Protein AF-A0A7C1IXD2-F1 (afdb_monomer_lite)

Secondary structure (DSSP, 8-state):
--HHHHHHHHHHHHHSSS--------PPPPP------------------PPPP-----PPPPPP-------------------EEEEE---S-HHHHHHHHHHHHHHHHHTT--EEEEEEHHHHHHHHHH-HHHHHHHHH-SSEEEEEE---S--TTTHHHHHHHHHHHHHHHHHHHHT--

Sequence (181 aa):
MKGFLFLFVLLSLALFACVSSAGSGSTPMPAAPTAAETPSVESQPAETAAPQPSETATPPTVPSETAPAIPTAAPVAFSDYAIFSINAQDFSYPEQSAAVLDKIITLHETYNVPVDVYLTDVMARIYAEQFPQLLERLKTSPVVAVTARSRFRNSSSSSARWSRRCAKSMAAHRLRCASAK

pLDDT: mean 71.23, std 17.22, range [43.03, 97.5]

Foldseek 3Di:
DVVVVVVVVVVVVVVVPPPDDDDPDDDDDDDDDDDDDDDDPPDDPPPPPDDDDPPPDDDDDDDDDDDDDDDPDDPPPPPDADEAEAEQDDPPCLPVSLVVVVVVLVVCLVVVHAYEYEDEPVSVVVCVVPPVVSVVCQLPRLRYHYDYDYPDPDDPDDVVVVVVVNVVSRVVSVVVVVVVD

Structure (mmCIF, N/CA/C/O backbone):
data_AF-A0A7C1IXD2-F1
#
_entry.id   AF-A0A7C1IXD2-F1
#
loop_
_atom_site.group_PDB
_atom_site.id
_atom_site.type_symbol
_atom_site.label_atom_id
_atom_site.label_alt_id
_atom_site.label_comp_id
_atom_site.label_asym_id
_atom_site.label_entity_id
_atom_site.label_seq_id
_atom_site.pdbx_PDB_ins_code
_atom_site.Cartn_x
_atom_site.Cartn_y
_atom_site.Cartn_z
_atom_site.occupancy
_atom_site.B_iso_or_equiv
_atom_site.auth_seq_id
_atom_site.auth_comp_id
_atom_site.auth_asym_id
_atom_site.auth_atom_id
_atom_site.pdbx_PDB_model_num
ATOM 1 N N . MET A 1 1 ? -23.500 32.813 -1.122 1.00 54.47 1 MET A N 1
ATOM 2 C CA . MET A 1 1 ? -22.627 31.612 -1.165 1.00 54.47 1 MET A CA 1
ATOM 3 C C . MET A 1 1 ? -22.926 30.644 -2.328 1.00 54.47 1 MET A C 1
ATOM 5 O O . MET A 1 1 ? -22.319 29.589 -2.379 1.00 54.47 1 MET A O 1
ATOM 9 N N . LYS A 1 2 ? -23.789 30.987 -3.306 1.00 51.84 2 LYS A N 1
ATOM 10 C CA . LYS A 1 2 ? -24.116 30.110 -4.456 1.00 51.84 2 LYS A CA 1
ATOM 11 C C . LYS A 1 2 ? -23.174 30.260 -5.668 1.00 51.84 2 LYS A C 1
ATOM 13 O O . LYS A 1 2 ? -23.100 29.358 -6.486 1.00 51.84 2 LYS A O 1
ATOM 18 N N . GLY A 1 3 ? -22.407 31.353 -5.754 1.00 52.50 3 GLY A N 1
ATOM 19 C CA . GLY A 1 3 ? -21.479 31.601 -6.870 1.00 52.50 3 GLY A CA 1
ATOM 20 C C . GLY A 1 3 ? -20.146 30.844 -6.799 1.00 52.50 3 GLY A C 1
ATOM 21 O O . GLY A 1 3 ? -19.50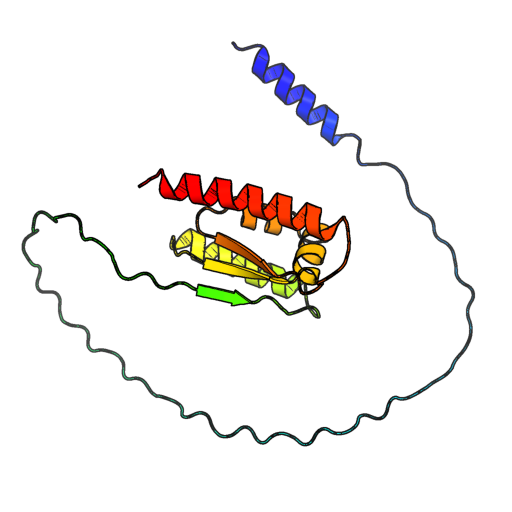4 30.648 -7.822 1.00 52.50 3 GLY A O 1
ATOM 22 N N . PHE A 1 4 ? -19.734 30.375 -5.615 1.00 57.19 4 PHE A N 1
ATOM 23 C CA . PHE A 1 4 ? -18.416 29.749 -5.431 1.00 57.19 4 PHE A CA 1
ATOM 24 C C . PHE A 1 4 ? -18.373 28.284 -5.898 1.00 57.19 4 PHE A C 1
ATOM 26 O O . PHE A 1 4 ? -17.331 27.799 -6.325 1.00 57.19 4 PHE A O 1
ATOM 33 N N . LEU A 1 5 ? -19.520 27.595 -5.880 1.00 63.06 5 LEU A N 1
ATOM 34 C CA . LEU A 1 5 ? -19.625 26.202 -6.320 1.00 63.06 5 LEU A CA 1
ATOM 35 C C . LEU A 1 5 ? -19.555 26.076 -7.854 1.00 63.06 5 LEU A C 1
ATOM 37 O O . LEU A 1 5 ? -19.005 25.111 -8.372 1.00 63.06 5 LEU A O 1
ATOM 41 N N . PHE A 1 6 ? -20.055 27.079 -8.585 1.00 64.31 6 PHE A N 1
ATOM 42 C CA . PHE A 1 6 ? -20.089 27.061 -10.052 1.00 64.31 6 PHE A CA 1
ATOM 43 C C . PHE A 1 6 ? -18.702 27.277 -10.677 1.00 64.31 6 PHE A C 1
ATOM 45 O O . PHE A 1 6 ? -18.373 26.662 -11.689 1.00 64.31 6 PHE A O 1
ATOM 52 N N . LEU A 1 7 ? -17.858 28.096 -10.037 1.00 66.00 7 LEU A N 1
ATOM 53 C CA . LEU A 1 7 ? -16.482 28.327 -10.485 1.00 66.00 7 LEU A CA 1
ATOM 54 C C . LEU A 1 7 ? -15.605 27.077 -10.295 1.00 66.00 7 LEU A C 1
ATOM 56 O O . LEU A 1 7 ? -14.753 26.789 -11.129 1.00 66.00 7 LEU A O 1
ATOM 60 N N . PHE A 1 8 ? -15.841 26.311 -9.224 1.00 61.62 8 PHE A N 1
ATOM 61 C CA . PHE A 1 8 ? -15.068 25.105 -8.923 1.00 61.62 8 PHE A CA 1
ATOM 62 C C . PHE A 1 8 ? -15.376 23.961 -9.903 1.00 61.62 8 PHE A C 1
ATOM 64 O O . PHE A 1 8 ? -14.458 23.294 -10.367 1.00 61.62 8 PHE A O 1
ATOM 71 N N . VAL A 1 9 ? -16.645 23.790 -10.296 1.00 64.56 9 VAL A N 1
ATOM 72 C CA . VAL A 1 9 ? -17.054 22.762 -11.273 1.00 64.56 9 VAL A CA 1
ATOM 73 C C . VAL A 1 9 ? -16.527 23.071 -12.682 1.00 64.56 9 VAL A C 1
ATOM 75 O O . VAL A 1 9 ? -16.055 22.167 -13.371 1.00 64.56 9 VAL A O 1
ATOM 78 N N . LEU A 1 10 ? -16.524 24.343 -13.099 1.00 62.62 10 LEU A N 1
ATOM 79 C CA . LEU A 1 10 ? -15.956 24.746 -14.393 1.00 62.62 10 LEU A CA 1
ATOM 80 C C . LEU A 1 10 ? -14.425 24.611 -14.436 1.00 62.62 10 LEU A C 1
ATOM 82 O O . LEU A 1 10 ? -13.878 24.209 -15.463 1.00 62.62 10 LEU A O 1
ATOM 86 N N . LEU A 1 11 ? -13.733 24.878 -13.322 1.00 59.81 11 LEU A N 1
ATOM 87 C CA . LEU A 1 11 ? -12.280 24.710 -13.235 1.00 59.81 11 LEU A CA 1
ATOM 88 C C . LEU A 1 11 ? -11.867 23.226 -13.274 1.00 59.81 11 LEU A C 1
ATOM 90 O O . LEU A 1 11 ? -10.848 22.888 -13.875 1.00 59.81 11 LEU A O 1
ATOM 94 N N . SER A 1 12 ? -12.673 22.330 -12.693 1.00 57.31 12 SER A N 1
ATOM 95 C CA . SER A 1 12 ? -12.433 20.883 -12.753 1.00 57.31 12 SER A CA 1
ATOM 96 C C . SER A 1 12 ? -12.650 20.296 -14.152 1.00 57.31 12 SER A C 1
ATOM 98 O O . SER A 1 12 ? -11.904 19.401 -14.544 1.00 57.31 12 SER A O 1
ATOM 100 N N . LEU A 1 13 ? -13.607 20.814 -14.935 1.00 54.53 13 LEU A N 1
ATOM 101 C CA . LEU A 1 13 ? -13.825 20.345 -16.311 1.00 54.53 13 LEU A CA 1
ATOM 102 C C . LEU A 1 13 ? -12.710 20.789 -17.276 1.00 54.53 13 LEU A C 1
ATOM 104 O O . LEU A 1 13 ? -12.348 20.038 -18.178 1.00 54.53 13 LEU A O 1
ATOM 108 N N . ALA A 1 14 ? -12.124 21.975 -17.074 1.00 52.94 14 ALA A N 1
ATOM 109 C CA . ALA A 1 14 ? -11.052 22.489 -17.934 1.00 52.94 14 ALA A CA 1
ATOM 110 C C . ALA A 1 14 ? -9.717 21.734 -17.770 1.00 52.94 14 ALA A C 1
ATOM 112 O O . ALA A 1 14 ? -8.926 21.662 -18.708 1.00 52.94 14 ALA A O 1
ATOM 113 N N . LEU A 1 15 ? -9.473 21.123 -16.605 1.00 54.38 15 LEU A N 1
ATOM 114 C CA . LEU A 1 15 ? -8.265 20.331 -16.346 1.00 54.38 15 LEU A CA 1
ATOM 115 C C . LEU A 1 15 ? -8.315 18.918 -16.950 1.00 54.38 15 LEU A C 1
ATOM 117 O O . LEU A 1 15 ? -7.265 18.304 -17.126 1.00 54.38 15 LEU A O 1
ATOM 121 N N . PHE A 1 16 ? -9.497 18.417 -17.322 1.00 47.06 16 PHE A N 1
ATOM 122 C CA . PHE A 1 16 ? -9.647 17.074 -17.895 1.00 47.06 16 PHE A CA 1
ATOM 123 C C . PHE A 1 16 ? -9.481 17.029 -19.426 1.00 47.06 16 PHE A C 1
ATOM 125 O O . PHE A 1 16 ? -9.334 15.954 -19.998 1.00 47.06 16 PHE A O 1
ATOM 132 N N . ALA A 1 17 ? -9.453 18.183 -20.104 1.00 48.56 17 ALA A N 1
ATOM 133 C CA . ALA A 1 17 ? -9.438 18.255 -21.569 1.00 48.56 17 ALA A CA 1
ATOM 134 C C . ALA A 1 17 ? -8.034 18.319 -22.215 1.00 48.56 17 ALA A C 1
ATOM 136 O O . ALA A 1 17 ? -7.937 18.286 -23.438 1.00 48.56 17 ALA A O 1
ATOM 137 N N . CYS A 1 18 ? -6.941 18.384 -21.441 1.00 44.66 18 CYS A N 1
ATOM 138 C CA . CYS A 1 18 ? -5.585 18.561 -21.996 1.00 44.66 18 CYS A CA 1
ATOM 139 C C . CYS A 1 18 ? -4.701 17.301 -22.036 1.00 44.66 18 CYS A C 1
ATOM 141 O O . CYS A 1 18 ? -3.547 17.404 -22.446 1.00 44.66 18 CYS A O 1
ATOM 143 N N . VAL A 1 19 ? -5.195 16.107 -21.678 1.00 51.28 19 VAL A N 1
ATOM 144 C CA . VAL A 1 19 ? -4.400 14.860 -21.767 1.00 51.28 19 VAL A CA 1
ATOM 145 C C . VAL A 1 19 ? -4.793 14.011 -22.983 1.00 51.28 19 VAL A C 1
ATOM 147 O O . VAL A 1 19 ? -5.114 12.832 -22.920 1.00 51.28 19 VAL A O 1
ATOM 150 N N . SER A 1 20 ? -4.802 14.639 -24.153 1.00 55.34 20 SER A N 1
ATOM 151 C CA . SER A 1 20 ? -4.883 13.933 -25.433 1.00 55.34 20 SER A CA 1
ATOM 152 C C . SER A 1 20 ? -4.058 14.690 -26.457 1.00 55.34 20 SER A C 1
ATOM 154 O O . SER A 1 20 ? -4.573 15.521 -27.195 1.00 55.34 20 SER A O 1
ATOM 156 N N . SER A 1 21 ? -2.751 14.433 -26.479 1.00 48.38 21 SER A N 1
ATOM 157 C CA . SER A 1 21 ? -1.931 14.799 -27.629 1.00 48.38 21 SER A CA 1
ATOM 158 C C . SER A 1 21 ? -0.675 13.936 -27.734 1.00 48.38 21 SER A C 1
ATOM 160 O O . SER A 1 21 ? 0.202 13.984 -26.879 1.00 48.38 21 SER A O 1
ATOM 162 N N . ALA A 1 22 ? -0.652 13.185 -28.837 1.00 47.16 22 ALA A N 1
ATOM 163 C CA . ALA A 1 22 ? 0.487 12.864 -29.692 1.00 47.16 22 ALA A CA 1
ATOM 164 C C . ALA A 1 22 ? 1.660 12.035 -29.135 1.00 47.16 22 ALA A C 1
ATOM 166 O O . ALA A 1 22 ? 2.460 12.482 -28.320 1.00 47.16 22 ALA A O 1
ATOM 167 N N . GLY A 1 23 ? 1.845 10.857 -29.740 1.00 43.03 23 GLY A N 1
ATOM 168 C CA . GLY A 1 23 ? 3.089 10.101 -29.631 1.00 43.03 23 GLY A CA 1
ATOM 169 C C . GLY A 1 23 ? 3.126 8.770 -30.379 1.00 43.03 23 GLY A C 1
ATOM 170 O O . GLY A 1 23 ? 3.686 7.817 -29.857 1.00 43.03 23 GLY A O 1
ATOM 171 N N . SER A 1 24 ? 2.533 8.673 -31.577 1.00 51.84 24 SER A N 1
ATOM 172 C CA . SER A 1 24 ? 2.876 7.592 -32.515 1.00 51.84 24 SER A CA 1
ATOM 173 C C . SER A 1 24 ? 4.276 7.850 -33.066 1.00 51.84 24 SER A C 1
ATOM 175 O O . SER A 1 24 ? 4.482 8.800 -33.815 1.00 51.84 24 SER A O 1
ATOM 177 N N . GLY A 1 25 ? 5.230 7.009 -32.679 1.00 51.38 25 GLY A N 1
ATOM 178 C CA . GLY A 1 25 ? 6.586 6.977 -33.213 1.00 51.38 25 GLY A CA 1
ATOM 179 C C . GLY A 1 25 ? 6.999 5.530 -33.435 1.00 51.38 25 GLY A C 1
ATOM 180 O O . GLY A 1 25 ? 7.641 4.924 -32.586 1.00 51.38 25 GLY A O 1
ATOM 181 N N . SER A 1 26 ? 6.572 4.962 -34.559 1.00 50.28 26 SER A N 1
ATOM 182 C CA . SER A 1 26 ? 6.994 3.654 -35.049 1.00 50.28 26 SER A CA 1
ATOM 183 C C . SER A 1 26 ? 8.381 3.761 -35.685 1.00 50.28 26 SER A C 1
ATOM 185 O O . SER A 1 26 ? 8.510 4.227 -36.817 1.00 50.28 26 SER A O 1
ATOM 187 N N . THR A 1 27 ? 9.412 3.309 -34.980 1.00 65.25 27 THR A N 1
ATOM 188 C CA . THR A 1 27 ? 10.719 3.001 -35.573 1.00 65.25 27 THR A CA 1
ATOM 189 C C . THR A 1 27 ? 10.784 1.504 -35.893 1.00 65.25 27 THR A C 1
ATOM 191 O O . THR A 1 27 ? 10.673 0.691 -34.974 1.00 65.25 27 THR A O 1
ATOM 194 N N . PRO A 1 28 ? 10.976 1.097 -37.162 1.00 66.88 28 PRO A N 1
ATOM 195 C CA . PRO A 1 28 ? 11.318 -0.281 -37.487 1.00 66.88 28 PRO A CA 1
ATOM 196 C C . PRO A 1 28 ? 12.797 -0.525 -37.157 1.00 66.88 28 PRO A C 1
ATOM 198 O O . PRO A 1 28 ? 13.673 0.167 -37.677 1.00 66.88 28 PRO A O 1
ATOM 201 N N . MET A 1 29 ? 13.090 -1.502 -36.294 1.00 73.38 29 MET A N 1
ATOM 202 C CA . MET A 1 29 ? 14.457 -2.013 -36.156 1.00 73.38 29 MET A CA 1
ATOM 203 C C . MET A 1 29 ? 14.756 -3.046 -37.253 1.00 73.38 29 MET A C 1
ATOM 205 O O . MET A 1 29 ? 13.882 -3.852 -37.585 1.00 73.38 29 MET A O 1
ATOM 209 N N . PRO A 1 30 ? 15.980 -3.043 -37.809 1.00 68.44 30 PRO A N 1
ATOM 210 C CA . PRO A 1 30 ? 16.430 -4.061 -38.744 1.00 68.44 30 PRO A CA 1
ATOM 211 C C . PRO A 1 30 ? 16.653 -5.407 -38.045 1.00 68.44 30 PRO A C 1
ATOM 213 O O . PRO A 1 30 ? 17.049 -5.486 -36.884 1.00 68.44 30 PRO A O 1
ATOM 216 N N . ALA A 1 31 ? 16.389 -6.460 -38.810 1.00 58.16 31 ALA A N 1
ATOM 217 C CA . ALA A 1 31 ? 16.576 -7.852 -38.449 1.00 58.16 31 ALA A CA 1
ATOM 218 C C . ALA A 1 31 ? 18.056 -8.277 -38.386 1.00 58.16 31 ALA A C 1
ATOM 220 O O . ALA A 1 31 ? 18.901 -7.702 -39.074 1.00 58.16 31 ALA A O 1
ATOM 221 N N . ALA A 1 32 ? 18.251 -9.405 -37.684 1.00 57.59 32 ALA A N 1
ATOM 222 C CA . ALA A 1 32 ? 19.335 -10.401 -37.762 1.00 57.59 32 ALA A CA 1
ATOM 223 C C . ALA A 1 32 ? 20.448 -10.322 -36.691 1.00 57.59 32 ALA A C 1
ATOM 225 O O . ALA A 1 32 ? 20.781 -9.232 -36.234 1.00 57.59 32 ALA A O 1
ATOM 226 N N . PRO A 1 33 ? 21.143 -11.442 -36.384 1.00 58.44 33 PRO A N 1
ATOM 227 C CA . PRO A 1 33 ? 20.719 -12.848 -36.377 1.00 58.44 33 PRO A CA 1
ATOM 228 C C . PRO A 1 33 ? 21.028 -13.575 -35.045 1.00 58.44 33 PRO A C 1
ATOM 230 O O . PRO A 1 33 ? 21.848 -13.150 -34.241 1.00 58.44 33 PRO A O 1
ATOM 233 N N . THR A 1 34 ? 20.362 -14.717 -34.871 1.00 56.19 34 THR A N 1
ATOM 234 C CA . THR A 1 34 ? 20.836 -15.975 -34.270 1.00 56.19 34 THR A CA 1
ATOM 235 C C . THR A 1 34 ? 22.125 -15.955 -33.433 1.00 56.19 34 THR A C 1
ATOM 237 O O . THR A 1 34 ? 23.224 -15.941 -33.978 1.00 56.19 34 THR A O 1
ATOM 240 N N . ALA A 1 35 ? 21.974 -16.199 -32.132 1.00 53.41 35 ALA A N 1
ATOM 241 C CA . ALA A 1 35 ? 22.847 -17.102 -31.386 1.00 53.41 35 ALA A CA 1
ATOM 242 C C . ALA A 1 35 ? 21.993 -17.818 -30.335 1.00 53.41 35 ALA A C 1
ATOM 244 O O . ALA A 1 35 ? 21.493 -17.213 -29.389 1.00 53.41 35 ALA A O 1
ATOM 245 N N . ALA A 1 36 ? 21.758 -19.104 -30.575 1.00 57.88 36 ALA A N 1
ATOM 246 C CA . ALA A 1 36 ? 21.208 -20.013 -29.594 1.00 57.88 36 ALA A CA 1
ATOM 247 C C . ALA A 1 36 ? 22.293 -20.280 -28.546 1.00 57.88 36 ALA A C 1
ATOM 249 O O . ALA A 1 36 ? 23.269 -20.964 -28.838 1.00 57.88 36 ALA A O 1
ATOM 250 N N . GLU A 1 37 ? 22.114 -19.761 -27.338 1.00 52.03 37 GLU A N 1
ATOM 251 C CA . GLU A 1 37 ? 22.753 -20.320 -26.154 1.00 52.03 37 GLU A CA 1
ATOM 252 C C . GLU A 1 37 ? 21.647 -20.835 -25.247 1.00 52.03 37 GLU A C 1
ATOM 254 O O . GLU A 1 37 ? 20.889 -20.084 -24.641 1.00 52.03 37 GLU A O 1
ATOM 259 N N . THR A 1 38 ? 21.522 -22.156 -25.242 1.00 57.41 38 THR A N 1
ATOM 260 C CA . THR A 1 38 ? 20.771 -22.943 -24.275 1.00 57.41 38 THR A CA 1
ATOM 261 C C . THR A 1 38 ? 21.475 -22.822 -22.920 1.00 57.41 38 THR A C 1
ATOM 263 O O . THR A 1 38 ? 22.560 -23.388 -22.781 1.00 57.41 38 THR A O 1
ATOM 266 N N . PRO A 1 39 ? 20.920 -22.152 -21.894 1.00 62.12 39 PRO A N 1
ATOM 267 C CA . PRO A 1 39 ? 21.377 -22.404 -20.541 1.00 62.12 39 PRO A CA 1
ATOM 268 C C . PRO A 1 39 ? 20.842 -23.772 -20.115 1.00 62.12 39 PRO A C 1
ATOM 270 O O . PRO A 1 39 ? 19.633 -24.002 -20.049 1.00 62.12 39 PRO A O 1
ATOM 273 N N . SER A 1 40 ? 21.776 -24.691 -19.872 1.00 61.62 40 SER A N 1
ATOM 274 C CA . SER A 1 40 ? 21.547 -25.959 -19.193 1.00 61.62 40 SER A CA 1
ATOM 275 C C . SER A 1 40 ? 20.639 -25.764 -17.983 1.00 61.62 40 SER A C 1
ATOM 277 O O . SER A 1 40 ? 20.945 -25.002 -17.067 1.00 61.62 40 SER A O 1
ATOM 279 N N . VAL A 1 41 ? 19.524 -26.489 -17.985 1.00 52.97 41 VAL A N 1
ATOM 280 C CA . VAL A 1 41 ? 18.706 -26.729 -16.802 1.00 52.97 41 VAL A CA 1
ATOM 281 C C . VAL A 1 41 ? 19.544 -27.594 -15.861 1.00 52.97 41 VAL A C 1
ATOM 283 O O . VAL A 1 41 ? 19.563 -28.820 -15.973 1.00 52.97 41 VAL A O 1
ATOM 286 N N . GLU A 1 42 ? 20.289 -26.949 -14.965 1.00 59.75 42 GLU A N 1
ATOM 287 C CA . GLU A 1 42 ? 20.869 -27.603 -13.795 1.00 59.75 42 GLU A CA 1
ATOM 288 C C . GLU A 1 42 ? 19.693 -28.102 -12.949 1.00 59.75 42 GLU A C 1
ATOM 290 O O . GLU A 1 42 ? 18.931 -27.327 -12.364 1.00 59.75 42 GLU A O 1
ATOM 295 N N . SER A 1 43 ? 19.499 -29.417 -12.964 1.00 54.91 43 SER A N 1
ATOM 296 C CA . SER A 1 43 ? 18.489 -30.103 -12.172 1.00 54.91 43 SER A CA 1
ATOM 297 C C . SER A 1 43 ? 18.831 -29.944 -10.695 1.00 54.91 43 SER A C 1
ATOM 299 O O . SER A 1 43 ? 19.681 -30.656 -10.164 1.00 54.91 43 SER A O 1
ATOM 301 N N . GLN A 1 44 ? 18.166 -29.005 -10.024 1.00 60.66 44 GLN A N 1
ATOM 302 C CA . GLN A 1 44 ? 18.130 -28.994 -8.569 1.00 60.66 44 GLN A CA 1
ATOM 303 C C . GLN A 1 44 ? 17.453 -30.290 -8.096 1.00 60.66 44 GLN A C 1
ATOM 305 O O . GLN A 1 44 ? 16.353 -30.604 -8.564 1.00 60.66 44 GLN A O 1
ATOM 310 N N . PRO A 1 45 ? 18.083 -31.066 -7.198 1.00 59.56 45 PRO A N 1
ATOM 311 C CA . PRO A 1 45 ? 17.449 -32.237 -6.624 1.00 59.56 45 PRO A CA 1
ATOM 312 C C . PRO A 1 45 ? 16.187 -31.805 -5.880 1.00 59.56 45 PRO A C 1
ATOM 314 O O . PRO A 1 45 ? 16.209 -30.859 -5.095 1.00 59.56 45 PRO A O 1
ATOM 317 N N . ALA A 1 46 ? 15.094 -32.514 -6.160 1.00 58.88 46 ALA A N 1
ATOM 318 C CA . ALA A 1 46 ? 13.838 -32.408 -5.444 1.00 58.88 46 ALA A CA 1
ATOM 319 C C . ALA A 1 46 ? 14.107 -32.547 -3.941 1.00 58.88 46 ALA A C 1
ATOM 321 O O . ALA A 1 46 ? 14.375 -33.643 -3.441 1.00 58.88 46 ALA A O 1
ATOM 322 N N . GLU A 1 47 ? 14.061 -31.425 -3.227 1.00 57.28 47 GLU A N 1
ATOM 323 C CA . GLU A 1 47 ? 14.034 -31.443 -1.778 1.00 57.28 47 GLU A CA 1
ATOM 324 C C . GLU A 1 47 ? 12.731 -32.133 -1.386 1.00 57.28 47 GLU A C 1
ATOM 326 O O . GLU A 1 47 ? 11.623 -31.661 -1.648 1.00 57.28 47 GLU A O 1
ATOM 331 N N . THR A 1 48 ? 12.901 -33.343 -0.865 1.00 57.06 48 THR A N 1
ATOM 332 C CA . THR A 1 48 ? 11.842 -34.193 -0.349 1.00 57.06 48 THR A CA 1
ATOM 333 C C . THR A 1 48 ? 11.098 -33.398 0.712 1.00 57.06 48 THR A C 1
ATOM 335 O O . THR A 1 48 ? 11.598 -33.205 1.818 1.00 57.06 48 THR A O 1
ATOM 338 N N . ALA A 1 49 ? 9.909 -32.915 0.354 1.00 54.97 49 ALA A N 1
ATOM 339 C CA . ALA A 1 49 ? 8.964 -32.351 1.295 1.00 54.97 49 ALA A CA 1
ATOM 340 C C . ALA A 1 49 ? 8.692 -33.404 2.375 1.00 54.97 49 ALA A C 1
ATOM 342 O O . ALA A 1 49 ? 8.065 -34.435 2.122 1.00 54.97 49 ALA A O 1
ATOM 343 N N . ALA A 1 50 ? 9.208 -33.162 3.578 1.00 66.12 50 ALA A N 1
ATOM 344 C CA . ALA A 1 50 ? 8.801 -33.906 4.752 1.00 66.12 50 ALA A CA 1
ATOM 345 C C . ALA A 1 50 ? 7.281 -33.719 4.947 1.00 66.12 50 ALA A C 1
ATOM 347 O O . ALA A 1 50 ? 6.777 -32.607 4.761 1.00 66.12 50 ALA A O 1
ATOM 348 N N . PRO A 1 51 ? 6.533 -34.777 5.300 1.00 60.50 51 PRO A N 1
ATOM 349 C CA . PRO A 1 51 ? 5.094 -34.684 5.502 1.00 60.50 51 PRO A CA 1
ATOM 350 C C . PRO A 1 51 ? 4.785 -33.707 6.643 1.00 60.50 51 PRO A C 1
ATOM 352 O O . PRO A 1 51 ? 5.163 -33.942 7.791 1.00 60.50 51 PRO A O 1
ATOM 355 N N . GLN A 1 52 ? 4.087 -32.610 6.332 1.00 62.28 52 GLN A N 1
ATOM 356 C CA . GLN A 1 52 ? 3.457 -31.788 7.359 1.00 62.28 52 GLN A CA 1
ATOM 357 C C . GLN A 1 52 ? 2.364 -32.623 8.048 1.00 62.28 52 GLN A C 1
ATOM 359 O O . GLN A 1 52 ? 1.528 -33.213 7.355 1.00 62.28 52 GLN A O 1
ATOM 364 N N . PRO A 1 53 ? 2.338 -32.695 9.390 1.00 64.88 53 PRO A N 1
ATOM 365 C CA . PRO A 1 53 ? 1.250 -33.344 10.103 1.00 64.88 53 PRO A CA 1
ATOM 366 C C . PRO A 1 53 ? -0.059 -32.603 9.811 1.00 64.88 53 PRO A C 1
ATOM 368 O O . PRO A 1 53 ? -0.196 -31.409 10.069 1.00 64.88 53 PRO A O 1
ATOM 371 N N . SER A 1 54 ? -1.023 -33.330 9.247 1.00 54.66 54 SER A N 1
ATOM 372 C CA . SER A 1 54 ? -2.414 -32.896 9.162 1.00 54.66 54 SER A CA 1
ATOM 373 C C . SER A 1 54 ? -3.005 -32.888 10.568 1.00 54.66 54 SER A C 1
ATOM 375 O O . SER A 1 54 ? -3.428 -33.926 11.076 1.00 54.66 54 SER A O 1
ATOM 377 N N . GLU A 1 55 ? -3.037 -31.725 11.214 1.00 57.41 55 GLU A N 1
ATOM 378 C CA . GLU A 1 55 ? -3.859 -31.543 12.405 1.00 57.41 55 GLU A CA 1
ATOM 379 C C . GLU A 1 55 ? -5.331 -31.494 11.984 1.00 57.41 55 GLU A C 1
ATOM 381 O O . GLU A 1 55 ? -5.865 -30.487 11.523 1.00 57.41 55 GLU A O 1
ATOM 386 N N . THR A 1 56 ? -5.987 -32.643 12.129 1.00 62.59 56 THR A N 1
ATOM 387 C CA . THR A 1 56 ? -7.443 -32.746 12.204 1.00 62.59 56 THR A CA 1
ATOM 388 C C . THR A 1 56 ? -7.872 -32.114 13.526 1.00 62.59 56 THR A C 1
ATOM 390 O O . THR A 1 56 ? -7.836 -32.766 14.567 1.00 62.59 56 THR A O 1
ATOM 393 N N . ALA A 1 57 ? -8.238 -30.833 13.500 1.00 57.47 57 ALA A N 1
ATOM 394 C CA . ALA A 1 57 ? -8.867 -30.176 14.637 1.00 57.47 57 ALA A CA 1
ATOM 395 C C . ALA A 1 57 ? -10.390 -30.374 14.574 1.00 57.47 57 ALA A C 1
ATOM 397 O O . ALA A 1 57 ? -11.075 -29.944 13.647 1.00 57.47 57 ALA A O 1
ATOM 398 N N . THR A 1 58 ? -10.877 -31.081 15.584 1.00 62.22 58 THR A N 1
ATOM 399 C CA . THR A 1 58 ? -12.260 -31.387 15.957 1.00 62.22 58 THR A CA 1
ATOM 400 C C . THR A 1 58 ? -13.197 -30.168 15.872 1.00 62.22 58 THR A C 1
ATOM 402 O O . THR A 1 58 ? -12.804 -29.082 16.302 1.00 62.22 58 THR A O 1
ATOM 405 N N . PRO A 1 59 ? -14.454 -30.311 15.402 1.00 69.31 59 PRO A N 1
ATOM 406 C CA . PRO A 1 59 ? -15.442 -29.240 15.517 1.00 69.31 59 PRO A CA 1
ATOM 407 C C . PRO A 1 59 ? -15.751 -28.961 17.001 1.00 69.31 59 PRO A C 1
ATOM 409 O O . PRO A 1 59 ? -16.002 -29.908 17.752 1.00 69.31 59 PRO A O 1
ATOM 412 N N . PRO A 1 60 ? -15.760 -27.696 17.457 1.00 70.50 60 PRO A N 1
ATOM 413 C CA . PRO A 1 60 ? -16.211 -27.374 18.802 1.00 70.50 60 PRO A CA 1
ATOM 414 C C . PRO A 1 60 ? -17.730 -27.561 18.919 1.00 70.50 60 PRO A C 1
ATOM 416 O O . PRO A 1 60 ? -18.514 -27.055 18.116 1.00 70.50 60 PRO A O 1
ATOM 419 N N . THR A 1 61 ? -18.125 -28.299 19.955 1.00 63.47 61 THR A N 1
ATOM 420 C CA . THR A 1 61 ? -19.487 -28.441 20.474 1.00 63.47 61 THR A CA 1
ATOM 421 C C . THR A 1 61 ? -20.138 -27.074 20.679 1.00 63.47 61 THR A C 1
ATOM 423 O O . THR A 1 61 ? -19.589 -26.231 21.383 1.00 63.47 61 THR A O 1
ATOM 426 N N . VAL A 1 62 ? -21.327 -26.881 20.104 1.00 61.78 62 VAL A N 1
ATOM 427 C CA . VAL A 1 62 ? -22.203 -25.721 20.328 1.00 61.78 62 VAL A CA 1
ATOM 428 C C . VAL A 1 62 ? -22.792 -25.801 21.745 1.00 61.78 62 VAL A C 1
ATOM 430 O O . VAL A 1 62 ? -23.537 -26.745 22.021 1.00 61.78 62 VAL A O 1
ATOM 433 N N . PRO A 1 63 ? -22.520 -24.849 22.657 1.00 65.00 63 PRO A N 1
ATOM 434 C CA . PRO A 1 63 ? -23.282 -24.723 23.891 1.00 65.00 63 PRO A CA 1
ATOM 435 C C . PRO A 1 63 ? -24.633 -24.075 23.581 1.00 65.00 63 PRO A C 1
ATOM 437 O O . PRO A 1 63 ? -24.704 -22.987 23.013 1.00 65.00 63 PRO A O 1
ATOM 440 N N . SER A 1 64 ? -25.699 -24.778 23.957 1.00 60.88 64 SER A N 1
ATOM 441 C CA . SER A 1 64 ? -27.081 -24.329 23.841 1.00 60.88 64 SER A CA 1
ATOM 442 C C . SER A 1 64 ? -27.311 -23.048 24.646 1.00 60.88 64 SER A C 1
ATOM 444 O O . SER A 1 64 ? -27.027 -22.972 25.842 1.00 60.88 64 SER A O 1
ATOM 446 N N . GLU A 1 65 ? -27.862 -22.062 23.953 1.00 62.75 65 GLU A N 1
ATOM 447 C CA . GLU A 1 65 ? -28.253 -20.741 24.423 1.00 62.75 65 GLU A CA 1
ATOM 448 C C . GLU A 1 65 ? -29.289 -20.833 25.556 1.00 62.75 65 GLU A C 1
ATOM 450 O O . GLU A 1 65 ? -30.437 -21.222 25.354 1.00 62.75 65 GLU A O 1
ATOM 455 N N . THR A 1 66 ? -28.873 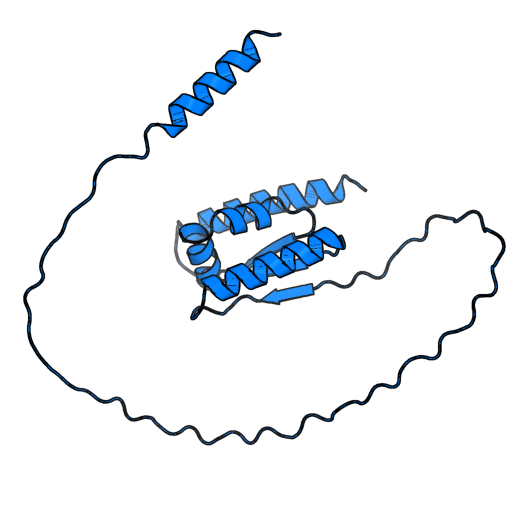-20.480 26.774 1.00 62.62 66 THR A N 1
ATOM 456 C CA . THR A 1 66 ? -29.779 -20.067 27.852 1.00 62.62 66 THR A CA 1
ATOM 457 C C . THR A 1 66 ? -29.712 -18.551 27.909 1.00 62.62 66 THR A C 1
ATOM 459 O O . THR A 1 66 ? -28.670 -18.011 28.269 1.00 62.62 66 THR A O 1
ATOM 462 N N . ALA A 1 67 ? -30.795 -17.876 27.520 1.00 61.94 67 ALA A N 1
ATOM 463 C CA . ALA A 1 67 ? -30.898 -16.420 27.507 1.00 61.94 67 ALA A CA 1
ATOM 464 C C . ALA A 1 67 ? -30.625 -15.827 28.907 1.00 61.94 67 ALA A C 1
ATOM 466 O O . ALA A 1 67 ? -31.435 -16.031 29.818 1.00 61.94 67 ALA A O 1
ATOM 467 N N . PRO A 1 68 ? -29.521 -15.082 29.112 1.00 58.38 68 PRO A N 1
ATOM 468 C CA . PRO A 1 68 ? -29.288 -14.354 30.347 1.00 58.38 68 PRO A CA 1
ATOM 469 C C . PRO A 1 68 ? -29.966 -12.984 30.267 1.00 58.38 68 PRO A C 1
ATOM 471 O O . PRO A 1 68 ? -29.927 -12.303 29.242 1.00 58.38 68 PRO A O 1
ATOM 474 N N . ALA A 1 69 ? -30.576 -12.578 31.378 1.00 59.53 69 ALA A N 1
ATOM 475 C CA . ALA A 1 69 ? -31.105 -11.237 31.586 1.00 59.53 69 ALA A CA 1
ATOM 476 C C . ALA A 1 69 ? -30.071 -10.171 31.189 1.00 59.53 69 ALA A C 1
ATOM 478 O O . ALA A 1 69 ? -28.918 -10.268 31.597 1.00 59.53 69 ALA A O 1
ATOM 479 N N . ILE A 1 70 ? -30.509 -9.172 30.413 1.00 60.19 70 ILE A N 1
ATOM 480 C CA . ILE A 1 70 ? -29.707 -8.060 29.884 1.00 60.19 70 ILE A CA 1
ATOM 481 C C . ILE A 1 70 ? -28.946 -7.391 31.043 1.00 60.19 70 ILE A C 1
ATOM 483 O O . ILE A 1 70 ? -29.558 -6.653 31.819 1.00 60.19 70 ILE A O 1
ATOM 487 N N . PRO A 1 71 ? -27.628 -7.612 31.190 1.00 59.16 71 PRO A N 1
ATOM 488 C CA . PRO A 1 71 ? -26.824 -6.810 32.086 1.00 59.16 71 PRO A CA 1
ATOM 489 C C . PRO A 1 71 ? -26.541 -5.489 31.370 1.00 59.16 71 PRO A C 1
ATOM 491 O O . PRO A 1 71 ? -26.099 -5.477 30.221 1.00 59.16 71 PRO A O 1
ATOM 494 N N . THR A 1 72 ? -26.791 -4.367 32.040 1.00 69.88 72 THR A N 1
ATOM 495 C CA . THR A 1 72 ? -26.315 -3.042 31.628 1.00 69.88 72 THR A CA 1
ATOM 496 C C . THR A 1 72 ? -24.801 -3.117 31.408 1.00 69.88 72 THR A C 1
ATOM 498 O O . THR A 1 72 ? -24.031 -3.161 32.366 1.00 69.88 72 THR A O 1
ATOM 501 N N . ALA A 1 73 ? -24.384 -3.226 30.145 1.00 55.78 73 ALA A N 1
ATOM 502 C CA . ALA A 1 73 ? -23.009 -3.516 29.770 1.00 55.78 73 ALA A CA 1
ATOM 503 C C . ALA A 1 73 ? -22.105 -2.324 30.106 1.00 55.78 73 ALA A C 1
ATOM 505 O O . ALA A 1 73 ? -22.155 -1.277 29.459 1.00 55.78 73 ALA A O 1
ATOM 506 N N . ALA A 1 74 ? -21.265 -2.496 31.126 1.00 66.56 74 ALA A N 1
ATOM 507 C CA . ALA A 1 74 ? -20.074 -1.680 31.298 1.00 66.56 74 ALA A CA 1
ATOM 508 C C . ALA A 1 74 ? -19.210 -1.775 30.020 1.00 66.56 74 ALA A C 1
ATOM 510 O O . ALA A 1 74 ? -19.206 -2.828 29.374 1.00 66.56 74 ALA A O 1
ATOM 511 N N . PRO A 1 75 ? -18.489 -0.709 29.629 1.00 66.50 75 PRO A N 1
ATOM 512 C CA . PRO A 1 75 ? -17.659 -0.722 28.430 1.00 66.50 75 PRO A CA 1
ATOM 513 C C . PRO A 1 75 ? -16.629 -1.853 28.519 1.00 66.50 75 PRO A C 1
ATOM 515 O O . PRO A 1 75 ? -15.718 -1.826 29.346 1.00 66.50 75 PRO A O 1
ATOM 518 N N . VAL A 1 76 ? -16.796 -2.866 27.669 1.00 62.81 76 VAL A N 1
ATOM 519 C CA . VAL A 1 76 ? -15.848 -3.970 27.515 1.00 62.81 76 VAL A CA 1
ATOM 520 C C . VAL A 1 76 ? -14.586 -3.401 26.879 1.00 62.81 76 VAL A C 1
ATOM 522 O O . VAL A 1 76 ? -14.576 -3.008 25.712 1.00 62.81 76 VAL A O 1
ATOM 525 N N . ALA A 1 77 ? -13.519 -3.304 27.668 1.00 62.84 77 ALA A N 1
ATOM 526 C CA . ALA A 1 77 ? -12.202 -2.955 27.167 1.00 62.84 77 ALA A CA 1
ATOM 527 C C . ALA A 1 77 ? -11.653 -4.155 26.383 1.00 62.84 77 ALA A C 1
ATOM 529 O O . ALA A 1 77 ? -11.075 -5.071 26.957 1.00 62.84 77 ALA A O 1
ATOM 530 N N . PHE A 1 78 ? -11.863 -4.169 25.067 1.00 55.66 78 PHE A N 1
ATOM 531 C CA . PHE A 1 78 ? -11.209 -5.129 24.181 1.00 55.66 78 PHE A CA 1
ATOM 532 C C . PHE A 1 78 ? -9.699 -4.834 24.177 1.00 55.66 78 PHE A C 1
ATOM 534 O O . PHE A 1 78 ? -9.258 -3.839 23.590 1.00 55.66 78 PHE A O 1
ATOM 541 N N . SER A 1 79 ? -8.918 -5.650 24.895 1.00 59.62 79 SER A N 1
ATOM 542 C CA . SER A 1 79 ? -7.451 -5.549 24.982 1.00 59.62 79 SER A CA 1
ATOM 543 C C . SER A 1 79 ? -6.710 -6.469 24.013 1.00 59.62 79 SER A C 1
ATOM 545 O O . SER A 1 79 ? -5.513 -6.282 23.805 1.00 59.62 79 SER A O 1
ATOM 547 N N . ASP A 1 80 ? -7.406 -7.427 23.403 1.00 67.25 80 ASP A N 1
ATOM 548 C CA .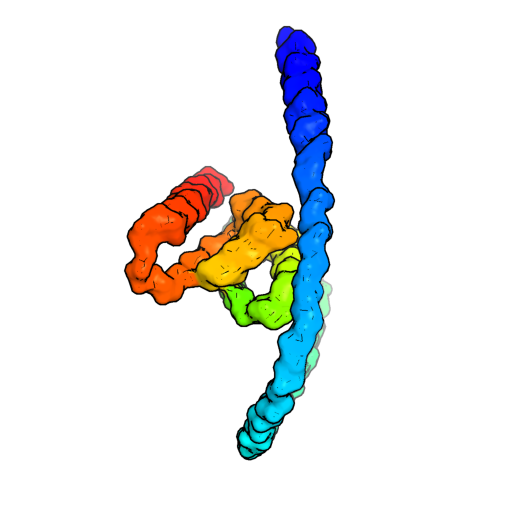 ASP A 1 80 ? -6.781 -8.451 22.572 1.00 67.25 80 ASP A CA 1
ATOM 549 C C . ASP A 1 80 ? -6.867 -8.038 21.102 1.00 67.25 80 ASP A C 1
ATOM 551 O O . ASP A 1 80 ? -7.896 -8.188 20.443 1.00 67.25 80 ASP A O 1
ATOM 555 N N . TYR A 1 81 ? -5.777 -7.467 20.588 1.00 62.56 81 TYR A N 1
ATOM 556 C CA . TYR A 1 81 ? -5.653 -7.101 19.178 1.00 62.56 81 TYR A CA 1
ATOM 557 C C . TYR A 1 81 ? -4.703 -8.070 18.476 1.00 62.56 81 TYR A C 1
ATOM 559 O O . TYR A 1 81 ? -3.554 -8.233 18.884 1.00 62.56 81 TYR A O 1
ATOM 567 N N . ALA A 1 82 ? -5.166 -8.675 17.384 1.00 71.06 82 ALA A N 1
ATOM 568 C CA . ALA A 1 82 ? -4.310 -9.379 16.437 1.00 71.06 82 ALA A CA 1
ATOM 569 C C . ALA A 1 82 ? -3.831 -8.395 15.359 1.00 71.06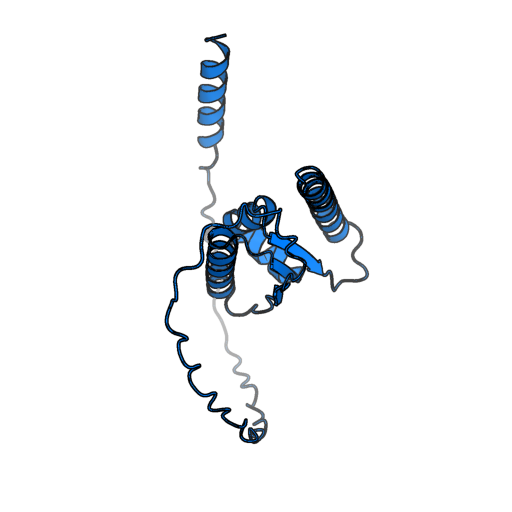 82 ALA A C 1
ATOM 571 O O . ALA A 1 82 ? -4.628 -7.628 14.818 1.00 71.06 82 ALA A O 1
ATOM 572 N N . ILE A 1 83 ? -2.533 -8.410 15.049 1.00 74.75 83 ILE A N 1
ATOM 573 C CA . ILE A 1 83 ? -1.948 -7.600 13.973 1.00 74.75 83 ILE A CA 1
ATOM 574 C C . ILE A 1 83 ? -1.542 -8.537 12.841 1.00 74.75 83 ILE A C 1
ATOM 576 O O . ILE A 1 83 ? -0.711 -9.425 13.028 1.00 74.75 83 ILE A O 1
ATOM 580 N N . PHE A 1 84 ? -2.094 -8.304 11.654 1.00 84.56 84 PHE A N 1
ATOM 581 C CA . PHE A 1 84 ? -1.717 -9.025 10.444 1.00 84.56 84 PHE A CA 1
ATOM 582 C C . PHE A 1 84 ? -0.625 -8.253 9.709 1.00 84.56 84 PHE A C 1
ATOM 584 O O . PHE A 1 84 ? -0.750 -7.050 9.482 1.00 84.56 84 PHE A O 1
ATOM 591 N N . SER A 1 85 ? 0.453 -8.950 9.353 1.00 83.62 85 SER A N 1
ATOM 592 C CA . SER A 1 85 ? 1.579 -8.391 8.604 1.00 83.62 85 SER A CA 1
ATOM 593 C C . SER A 1 85 ? 1.694 -9.093 7.260 1.00 83.62 85 SER A C 1
ATOM 595 O O . SER A 1 85 ? 1.934 -10.298 7.211 1.00 83.62 85 SER A O 1
ATOM 597 N N . ILE A 1 86 ? 1.536 -8.345 6.170 1.00 84.69 86 ILE A N 1
ATOM 598 C CA . ILE A 1 86 ? 1.553 -8.891 4.808 1.00 84.69 86 ILE A CA 1
ATOM 599 C C . ILE A 1 86 ? 2.810 -8.414 4.105 1.00 84.69 86 ILE A C 1
ATOM 601 O O . ILE A 1 86 ? 3.058 -7.216 4.018 1.00 84.69 86 ILE A O 1
ATOM 605 N N . ASN A 1 87 ? 3.595 -9.346 3.577 1.00 82.56 87 ASN A N 1
ATOM 606 C CA . ASN A 1 87 ? 4.805 -9.038 2.828 1.00 82.56 87 ASN A CA 1
ATOM 607 C C . ASN A 1 87 ? 4.579 -9.334 1.343 1.00 82.56 87 ASN A C 1
ATOM 609 O O . ASN A 1 87 ? 4.575 -10.494 0.935 1.00 82.56 87 ASN A O 1
ATOM 613 N N . ALA A 1 88 ? 4.386 -8.289 0.539 1.00 81.25 88 ALA A N 1
ATOM 614 C CA . ALA A 1 88 ? 4.216 -8.434 -0.903 1.00 81.25 88 ALA A CA 1
ATOM 615 C C . ALA A 1 88 ? 5.591 -8.406 -1.594 1.00 81.25 88 ALA A C 1
ATOM 617 O O . ALA A 1 88 ? 6.243 -7.360 -1.669 1.00 81.25 88 ALA A O 1
ATOM 618 N N . GLN A 1 89 ? 6.042 -9.569 -2.077 1.00 84.94 89 GLN A N 1
ATOM 619 C CA . GLN A 1 89 ? 7.326 -9.736 -2.784 1.00 84.94 89 GLN A CA 1
ATOM 620 C C . GLN A 1 89 ? 7.199 -10.469 -4.121 1.00 84.94 89 GLN A C 1
ATOM 622 O O . GLN A 1 89 ? 8.206 -10.898 -4.676 1.00 84.94 89 GLN A O 1
ATOM 627 N N . ASP A 1 90 ? 5.984 -10.628 -4.643 1.00 84.25 90 ASP A N 1
ATOM 628 C CA . ASP A 1 90 ? 5.814 -11.217 -5.966 1.00 84.25 90 ASP A CA 1
ATOM 629 C C . ASP A 1 90 ? 6.056 -10.162 -7.054 1.00 84.25 90 ASP A C 1
ATOM 631 O O . ASP A 1 90 ? 5.232 -9.273 -7.274 1.00 84.25 90 ASP A O 1
ATOM 635 N N . PHE A 1 91 ? 7.217 -10.263 -7.701 1.00 82.88 91 PHE A N 1
ATOM 636 C CA . PHE A 1 91 ? 7.626 -9.409 -8.818 1.00 82.88 91 PHE A CA 1
ATOM 637 C C . PHE A 1 91 ? 7.227 -9.981 -10.181 1.00 82.88 91 PHE A C 1
ATOM 639 O O . PHE A 1 91 ? 7.259 -9.254 -11.172 1.00 82.88 91 PHE A O 1
ATOM 646 N N . SER A 1 92 ? 6.891 -11.271 -10.243 1.00 92.81 92 SER A N 1
ATOM 647 C CA . SER A 1 92 ? 6.620 -11.966 -11.505 1.00 92.81 92 SER A CA 1
ATOM 648 C C . SER A 1 92 ? 5.211 -11.663 -12.002 1.00 92.81 92 SER A C 1
ATOM 650 O O . SER A 1 92 ? 4.994 -11.548 -13.207 1.00 92.81 92 SER A O 1
ATOM 652 N N . TYR A 1 93 ? 4.268 -11.476 -11.072 1.00 95.38 93 TYR A N 1
ATOM 653 C CA . TYR A 1 93 ? 2.856 -11.243 -11.379 1.00 95.38 93 TYR A CA 1
ATOM 654 C C . TYR A 1 93 ? 2.306 -10.000 -10.656 1.00 95.38 93 TYR A C 1
ATOM 656 O O . TYR A 1 93 ? 1.456 -10.112 -9.767 1.00 95.38 93 TYR A O 1
ATOM 664 N N . PRO A 1 94 ? 2.756 -8.784 -11.026 1.00 94.00 94 PRO A N 1
ATOM 665 C CA . PRO A 1 94 ? 2.396 -7.558 -10.311 1.00 94.00 94 PRO A CA 1
ATOM 666 C C . PRO A 1 94 ? 0.889 -7.263 -10.331 1.00 94.00 94 PRO A C 1
ATOM 668 O O . PRO A 1 94 ? 0.356 -6.776 -9.338 1.00 94.00 94 PRO A O 1
ATOM 671 N N . GLU A 1 95 ? 0.185 -7.607 -11.413 1.00 95.88 95 GLU A N 1
ATOM 672 C CA . GLU A 1 95 ? -1.270 -7.442 -11.522 1.00 95.88 95 GLU A CA 1
ATOM 673 C C . GLU A 1 95 ? -2.039 -8.370 -10.575 1.00 95.88 95 GLU A C 1
ATOM 675 O O . GLU A 1 95 ? -2.941 -7.931 -9.861 1.00 95.88 95 GLU A O 1
ATOM 680 N N . GLN A 1 96 ? -1.646 -9.644 -10.506 1.00 95.69 96 GLN A N 1
ATOM 681 C CA . GLN A 1 96 ? -2.270 -10.620 -9.611 1.00 95.69 96 GLN A CA 1
ATOM 682 C C . GLN A 1 96 ? -1.997 -10.253 -8.149 1.00 95.69 96 GLN A C 1
ATOM 684 O O . GLN A 1 96 ? -2.909 -10.271 -7.323 1.00 95.69 96 GLN A O 1
ATOM 689 N N . SER A 1 97 ? -0.764 -9.840 -7.848 1.00 95.12 97 SER A N 1
ATOM 690 C CA . SER A 1 97 ? -0.358 -9.349 -6.529 1.00 95.12 97 SER A CA 1
ATOM 691 C C . SER A 1 97 ? -1.164 -8.114 -6.106 1.00 95.12 97 SER A C 1
ATOM 693 O O . SER A 1 97 ? -1.692 -8.071 -4.992 1.00 95.12 97 SER A O 1
ATOM 695 N N . ALA A 1 98 ? -1.353 -7.144 -7.008 1.00 95.81 98 ALA A N 1
ATOM 696 C CA . ALA A 1 98 ? -2.183 -5.966 -6.760 1.00 95.81 98 ALA A CA 1
ATOM 697 C C . ALA A 1 98 ? -3.658 -6.333 -6.525 1.00 95.81 98 ALA A C 1
ATOM 699 O O . ALA A 1 98 ? -4.262 -5.842 -5.571 1.00 95.81 98 ALA A O 1
ATOM 700 N N . ALA A 1 99 ? -4.226 -7.234 -7.334 1.00 96.94 99 ALA A N 1
ATOM 701 C CA . ALA A 1 99 ? -5.609 -7.687 -7.185 1.00 96.94 99 ALA A CA 1
ATOM 702 C C . ALA A 1 99 ? -5.845 -8.446 -5.868 1.00 96.94 99 ALA A C 1
ATOM 704 O O . ALA A 1 99 ? -6.886 -8.287 -5.227 1.00 96.94 99 ALA A O 1
ATOM 705 N N . VAL A 1 100 ? -4.883 -9.267 -5.438 1.00 96.06 100 VAL A N 1
ATOM 706 C CA . VAL A 1 100 ? -4.932 -9.939 -4.132 1.00 96.06 100 VAL A CA 1
ATOM 707 C C . VAL A 1 100 ? -4.844 -8.915 -3.005 1.00 96.06 100 VAL A C 1
ATOM 709 O O . VAL A 1 100 ? -5.650 -8.969 -2.077 1.00 96.06 100 VAL A O 1
ATOM 712 N N . LEU A 1 101 ? -3.924 -7.953 -3.096 1.00 95.88 101 LEU A N 1
ATOM 713 C CA . LEU A 1 101 ? -3.778 -6.915 -2.079 1.00 95.88 101 LEU A CA 1
ATOM 714 C C . LEU A 1 101 ? -5.053 -6.068 -1.944 1.00 95.88 101 LEU A C 1
ATOM 716 O O . LEU A 1 101 ? -5.490 -5.806 -0.827 1.00 95.88 101 LEU A O 1
ATOM 720 N N . ASP A 1 102 ? -5.691 -5.710 -3.057 1.00 96.94 102 ASP A N 1
ATOM 721 C CA . ASP A 1 102 ? -6.958 -4.972 -3.066 1.00 96.94 102 ASP A CA 1
ATOM 722 C C . ASP A 1 102 ? -8.100 -5.739 -2.371 1.00 96.94 102 ASP A C 1
ATOM 724 O O . ASP A 1 102 ? -8.839 -5.182 -1.549 1.00 96.94 102 ASP A O 1
ATOM 728 N N . LYS A 1 103 ? -8.205 -7.052 -2.620 1.00 97.44 103 LYS A N 1
ATOM 729 C CA . LYS A 1 103 ? -9.158 -7.924 -1.912 1.00 97.44 103 LYS A CA 1
ATOM 730 C C . LYS A 1 103 ? -8.877 -7.972 -0.416 1.00 97.44 103 LYS A C 1
ATOM 732 O O . LYS A 1 103 ? -9.813 -7.894 0.377 1.00 97.44 103 LYS A O 1
ATOM 737 N N . ILE A 1 104 ? -7.608 -8.074 -0.024 1.00 95.75 104 ILE A N 1
ATOM 738 C CA . ILE A 1 104 ? -7.237 -8.113 1.391 1.00 95.75 104 ILE A CA 1
ATOM 739 C C . ILE A 1 104 ? -7.615 -6.797 2.076 1.00 95.75 104 ILE A C 1
ATOM 741 O O . ILE A 1 104 ? -8.285 -6.825 3.106 1.00 95.75 104 ILE A O 1
ATOM 745 N N . ILE A 1 105 ? -7.285 -5.648 1.479 1.00 95.94 105 ILE A N 1
ATOM 746 C CA . ILE A 1 105 ? -7.697 -4.336 2.001 1.00 95.94 105 ILE A CA 1
ATOM 747 C C . ILE A 1 105 ? -9.222 -4.274 2.153 1.00 95.94 105 ILE A C 1
ATOM 749 O O . ILE A 1 105 ? -9.708 -3.871 3.205 1.00 95.94 105 ILE A O 1
ATOM 753 N N . THR A 1 106 ? -9.976 -4.740 1.152 1.00 97.50 106 THR A N 1
ATOM 754 C CA . THR A 1 106 ? -11.448 -4.783 1.208 1.00 97.50 106 THR A CA 1
ATOM 755 C C . THR A 1 106 ? -11.960 -5.578 2.405 1.00 97.50 106 THR A C 1
ATOM 757 O O . THR A 1 106 ? -12.865 -5.117 3.100 1.00 97.50 106 THR A O 1
ATOM 760 N N . LEU A 1 107 ? -11.382 -6.748 2.685 1.00 96.62 107 LEU A N 1
ATOM 761 C CA . LEU A 1 107 ? -11.775 -7.563 3.837 1.00 96.62 107 LEU A CA 1
ATOM 762 C C . LEU A 1 107 ? -11.459 -6.851 5.157 1.00 96.62 107 LEU A C 1
ATOM 764 O O . LEU A 1 107 ? -12.318 -6.770 6.033 1.00 96.62 107 LEU A O 1
ATOM 768 N N . HIS A 1 108 ? -10.264 -6.281 5.287 1.00 94.50 108 HIS A N 1
ATOM 769 C CA . HIS A 1 108 ? -9.863 -5.557 6.493 1.00 94.50 108 HIS A CA 1
ATOM 770 C C . HIS A 1 108 ? -10.711 -4.306 6.745 1.00 94.50 108 HIS A C 1
ATOM 772 O O . HIS A 1 108 ? -11.072 -4.037 7.889 1.00 94.50 108 HIS A O 1
ATOM 778 N N . GLU A 1 109 ? -11.089 -3.581 5.693 1.00 94.50 109 GLU A N 1
ATOM 779 C CA . GLU A 1 109 ? -12.026 -2.457 5.780 1.00 94.50 109 GLU A CA 1
ATOM 780 C C . GLU A 1 109 ? -13.432 -2.924 6.173 1.00 94.50 109 GLU A C 1
ATOM 782 O O . GLU A 1 109 ? -14.051 -2.321 7.046 1.00 94.50 109 GLU A O 1
ATOM 787 N N . THR A 1 110 ? -13.912 -4.029 5.592 1.00 96.25 110 THR A N 1
ATOM 788 C CA . THR A 1 110 ? -15.248 -4.586 5.873 1.00 96.25 110 THR A CA 1
ATOM 789 C C . THR A 1 110 ? -15.397 -5.009 7.334 1.00 96.25 110 THR A C 1
ATOM 791 O O . THR A 1 110 ? -16.432 -4.757 7.946 1.00 96.25 110 THR A O 1
ATOM 794 N N . TYR A 1 111 ? -14.363 -5.628 7.909 1.00 94.56 111 TYR A N 1
ATOM 795 C CA . TYR A 1 111 ? -14.377 -6.114 9.294 1.00 94.56 111 TYR A CA 1
ATOM 796 C C . TYR A 1 111 ? -13.717 -5.156 10.294 1.00 94.56 111 TYR A C 1
ATOM 798 O O . TYR A 1 111 ? -13.617 -5.480 11.476 1.00 94.56 111 TYR A O 1
ATOM 806 N N . ASN A 1 112 ? -13.268 -3.982 9.841 1.00 92.38 112 ASN A N 1
ATOM 807 C CA . ASN A 1 112 ? -12.549 -2.989 10.640 1.00 92.38 112 ASN A CA 1
ATOM 808 C C . ASN A 1 112 ? -11.336 -3.571 11.405 1.00 92.38 112 ASN A C 1
ATOM 810 O O . ASN A 1 112 ? -11.078 -3.224 12.561 1.00 92.38 112 ASN A O 1
ATOM 814 N N . VAL A 1 113 ? -10.596 -4.479 10.760 1.00 91.81 113 VAL A N 1
ATOM 815 C CA . VAL A 1 113 ? -9.427 -5.163 11.335 1.00 91.81 113 VAL A CA 1
ATOM 816 C C . VAL A 1 113 ? -8.147 -4.470 10.860 1.00 91.81 113 VAL A C 1
ATOM 818 O O . VAL A 1 113 ? -7.930 -4.392 9.650 1.00 91.81 113 VAL A O 1
ATOM 821 N N . PRO A 1 114 ? -7.254 -4.010 11.757 1.00 91.44 114 PRO A N 1
ATOM 822 C CA . PRO A 1 114 ? -6.023 -3.339 11.352 1.00 91.44 114 PRO A CA 1
ATOM 823 C C . PRO A 1 114 ? -5.042 -4.289 10.645 1.00 91.44 114 PRO A C 1
ATOM 825 O O . PRO A 1 114 ? -4.865 -5.440 11.054 1.00 91.44 114 PRO A O 1
ATOM 828 N N . VAL A 1 115 ? -4.365 -3.792 9.608 1.00 94.00 115 VAL A N 1
ATOM 829 C CA . VAL A 1 115 ? -3.355 -4.540 8.839 1.00 94.00 115 VAL A CA 1
ATOM 830 C C . VAL A 1 115 ? -2.132 -3.683 8.541 1.00 94.00 115 VAL A C 1
ATOM 832 O O . VAL A 1 115 ? -2.254 -2.501 8.222 1.00 94.00 115 VAL A O 1
ATOM 835 N N . ASP A 1 116 ? -0.946 -4.281 8.638 1.00 92.69 116 ASP A N 1
ATOM 836 C CA . ASP A 1 116 ? 0.320 -3.667 8.234 1.00 92.69 116 ASP A CA 1
ATOM 837 C C . ASP A 1 116 ? 0.819 -4.315 6.938 1.00 92.69 116 ASP A C 1
ATOM 839 O O . ASP A 1 116 ? 1.043 -5.528 6.855 1.00 92.69 116 ASP A O 1
ATOM 843 N N . VAL A 1 117 ? 0.970 -3.500 5.899 1.00 93.38 117 VAL A N 1
ATOM 844 C CA . VAL A 1 117 ? 1.391 -3.930 4.568 1.00 93.38 117 VAL A CA 1
ATOM 845 C C . VAL A 1 117 ? 2.838 -3.518 4.349 1.00 93.38 117 VAL A C 1
ATOM 847 O O . VAL A 1 117 ? 3.171 -2.333 4.244 1.00 93.38 117 VAL A O 1
ATOM 850 N N . TYR A 1 118 ? 3.705 -4.515 4.219 1.00 91.81 118 TYR A N 1
ATOM 851 C CA . TYR A 1 118 ? 5.115 -4.341 3.920 1.00 91.81 118 TYR A CA 1
ATOM 852 C C . TYR A 1 118 ? 5.339 -4.331 2.412 1.00 91.81 118 TYR A C 1
ATOM 854 O O . TYR A 1 118 ? 5.156 -5.341 1.729 1.00 91.81 118 TYR A O 1
ATOM 862 N N . LEU A 1 119 ? 5.786 -3.181 1.904 1.00 90.81 119 LEU A N 1
ATOM 863 C CA . LEU A 1 119 ? 6.169 -3.008 0.505 1.00 90.81 119 LEU A CA 1
ATOM 864 C C . LEU A 1 119 ? 7.680 -2.825 0.388 1.00 90.81 119 LEU A C 1
ATOM 866 O O . LEU A 1 119 ? 8.302 -2.035 1.105 1.00 90.81 119 LEU A O 1
ATOM 870 N N . THR A 1 120 ? 8.282 -3.546 -0.552 1.00 90.25 120 THR A N 1
ATOM 871 C CA . THR A 1 120 ? 9.648 -3.254 -0.997 1.00 90.25 120 THR A CA 1
ATOM 872 C C . THR A 1 120 ? 9.648 -2.017 -1.897 1.00 90.25 120 THR A C 1
ATOM 874 O O . THR A 1 120 ? 8.635 -1.704 -2.519 1.00 90.25 120 THR A O 1
ATOM 877 N N . ASP A 1 121 ? 10.784 -1.321 -2.008 1.00 87.94 121 ASP A N 1
ATOM 878 C CA . ASP A 1 121 ? 10.907 -0.147 -2.892 1.00 87.94 121 ASP A CA 1
ATOM 879 C C . ASP A 1 121 ? 10.517 -0.456 -4.345 1.00 87.94 121 ASP A C 1
ATOM 881 O O . ASP A 1 121 ? 9.880 0.361 -5.007 1.00 87.94 121 ASP A O 1
ATOM 885 N N . VAL A 1 122 ? 10.891 -1.644 -4.834 1.00 90.44 122 VAL A N 1
ATOM 886 C CA . VAL A 1 122 ? 10.589 -2.086 -6.199 1.00 90.44 122 VAL A CA 1
ATOM 887 C C . VAL A 1 122 ? 9.080 -2.245 -6.377 1.00 90.44 122 VAL A C 1
ATOM 889 O O . VAL A 1 122 ? 8.526 -1.666 -7.307 1.00 90.44 122 VAL A O 1
ATOM 892 N N . MET A 1 123 ? 8.394 -2.923 -5.449 1.00 91.25 123 MET A N 1
ATOM 893 C CA . MET A 1 123 ? 6.933 -3.064 -5.508 1.00 91.25 123 MET A CA 1
ATOM 894 C C . MET A 1 123 ? 6.215 -1.727 -5.351 1.00 91.25 123 MET A C 1
ATOM 896 O O . MET A 1 123 ? 5.277 -1.443 -6.089 1.00 91.25 123 MET A O 1
ATOM 900 N N . ALA A 1 124 ? 6.676 -0.872 -4.436 1.00 91.44 124 ALA A N 1
ATOM 901 C CA . ALA A 1 124 ? 6.096 0.452 -4.255 1.00 91.44 124 ALA A CA 1
ATOM 902 C C . ALA A 1 124 ? 6.206 1.303 -5.529 1.00 91.44 124 ALA A C 1
ATOM 904 O O . ALA A 1 124 ? 5.273 2.033 -5.861 1.00 91.44 124 ALA A O 1
ATOM 905 N N . ARG A 1 125 ? 7.322 1.189 -6.260 1.00 92.19 125 ARG A N 1
ATOM 906 C CA . ARG A 1 125 ? 7.501 1.843 -7.558 1.00 92.19 125 ARG A CA 1
ATOM 907 C C . ARG A 1 125 ? 6.577 1.255 -8.624 1.00 92.19 125 ARG A C 1
ATOM 909 O O . ARG A 1 125 ? 5.885 2.024 -9.280 1.00 92.19 125 ARG A O 1
ATOM 916 N N . ILE A 1 126 ? 6.534 -0.072 -8.760 1.00 94.12 126 ILE A N 1
ATOM 917 C CA . ILE A 1 126 ? 5.658 -0.755 -9.727 1.00 94.12 126 ILE A CA 1
ATOM 918 C C . ILE A 1 126 ? 4.200 -0.351 -9.493 1.00 94.12 126 ILE A C 1
ATOM 920 O O . ILE A 1 126 ? 3.517 0.052 -10.429 1.00 94.12 126 ILE A O 1
ATOM 924 N N . TYR A 1 127 ? 3.732 -0.362 -8.245 1.00 95.06 127 TYR A N 1
ATOM 925 C CA . TYR A 1 127 ? 2.367 0.049 -7.915 1.00 95.06 127 TYR A CA 1
ATOM 926 C C . TYR A 1 127 ? 2.119 1.533 -8.170 1.00 95.06 127 TYR A C 1
ATOM 928 O O . TYR A 1 127 ? 1.022 1.895 -8.581 1.00 95.06 127 TYR A O 1
ATOM 936 N N . ALA A 1 128 ? 3.114 2.401 -7.970 1.00 94.31 128 ALA A N 1
ATOM 937 C CA . 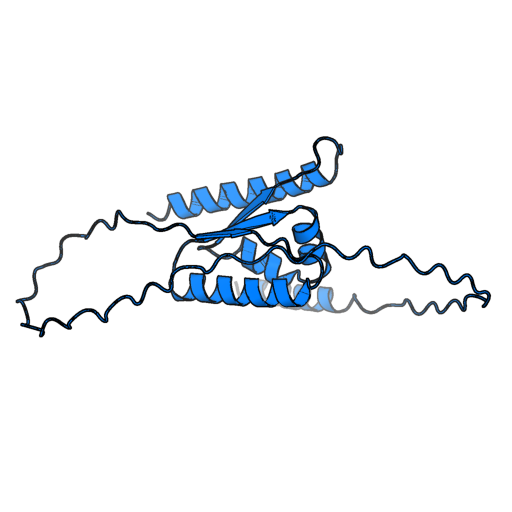ALA A 1 128 ? 2.955 3.826 -8.255 1.00 94.31 128 ALA A CA 1
ATOM 938 C C . ALA A 1 128 ? 2.800 4.101 -9.754 1.00 94.31 128 ALA A C 1
ATOM 940 O O . ALA A 1 128 ? 2.074 5.017 -10.131 1.00 94.31 128 ALA A O 1
ATOM 941 N N . GLU A 1 129 ? 3.486 3.320 -10.589 1.00 96.00 129 GLU A N 1
ATOM 942 C CA . GLU A 1 129 ? 3.463 3.461 -12.044 1.00 96.00 129 GLU A CA 1
ATOM 943 C C . GLU A 1 129 ? 2.242 2.762 -12.669 1.00 96.00 129 GLU A C 1
ATOM 945 O O . GLU A 1 129 ? 1.617 3.325 -13.564 1.00 96.00 129 GLU A O 1
ATOM 950 N N . GLN A 1 130 ? 1.879 1.567 -12.190 1.00 97.06 130 GLN A N 1
ATOM 951 C CA . GLN A 1 130 ? 0.874 0.703 -12.828 1.00 97.06 130 GLN A CA 1
ATOM 952 C C . GLN A 1 130 ? -0.489 0.684 -12.115 1.00 97.06 130 GLN A C 1
ATOM 954 O O . GLN A 1 130 ? -1.514 0.517 -12.769 1.00 97.06 130 GLN A O 1
ATOM 959 N N . PHE A 1 131 ? -0.531 0.879 -10.792 1.00 97.38 131 PHE A N 1
ATOM 960 C CA . PHE A 1 131 ? -1.747 0.742 -9.972 1.00 97.38 131 PHE A CA 1
ATOM 961 C C . PHE A 1 131 ? -1.954 1.946 -9.029 1.00 97.38 131 PHE A C 1
ATOM 963 O O . PHE A 1 131 ? -2.062 1.776 -7.808 1.00 97.38 131 PHE A O 1
ATOM 970 N N . PRO A 1 132 ? -2.031 3.186 -9.551 1.00 96.38 132 PRO A N 1
ATOM 971 C CA . PRO A 1 132 ? -2.074 4.387 -8.716 1.00 96.38 132 PRO A CA 1
ATOM 972 C C . PRO A 1 132 ? -3.303 4.437 -7.795 1.00 96.38 132 PRO A C 1
ATOM 974 O O . PRO A 1 132 ? -3.186 4.893 -6.659 1.00 96.38 132 PRO A O 1
ATOM 977 N N . GLN A 1 133 ? -4.450 3.901 -8.234 1.00 96.94 133 GLN A N 1
ATOM 978 C CA . GLN A 1 133 ? -5.673 3.845 -7.423 1.00 96.94 133 GLN A CA 1
ATOM 979 C C . GLN A 1 133 ? -5.503 2.985 -6.162 1.00 96.94 133 GLN A C 1
ATOM 981 O O . GLN A 1 133 ? -5.937 3.378 -5.080 1.00 96.94 133 GLN A O 1
ATOM 986 N N . LEU A 1 134 ? -4.810 1.845 -6.270 1.00 96.31 134 LEU A N 1
ATOM 987 C CA . LEU A 1 134 ? -4.512 0.986 -5.120 1.00 96.31 134 LEU A CA 1
ATOM 988 C C . LEU A 1 134 ? -3.617 1.715 -4.111 1.00 96.31 134 LEU A C 1
ATOM 990 O O . LEU A 1 134 ? -3.826 1.633 -2.903 1.00 96.31 134 LEU A O 1
ATOM 994 N N . LEU A 1 135 ? -2.634 2.470 -4.602 1.00 94.75 135 LEU A N 1
ATOM 995 C CA . LEU A 1 135 ? -1.728 3.250 -3.761 1.00 94.75 135 LEU A CA 1
ATOM 996 C C . LEU A 1 135 ? -2.432 4.415 -3.059 1.00 94.75 135 LEU A C 1
ATOM 998 O O . LEU A 1 135 ? -2.096 4.741 -1.920 1.00 94.75 135 LEU A O 1
ATOM 1002 N N . GLU A 1 136 ? -3.407 5.042 -3.713 1.00 95.44 136 GLU A N 1
ATOM 1003 C CA . GLU A 1 136 ? -4.277 6.027 -3.073 1.00 95.44 136 GLU A CA 1
ATOM 1004 C C . GLU A 1 136 ? -5.108 5.385 -1.968 1.00 95.44 136 GLU A C 1
ATOM 1006 O O . GLU A 1 136 ? -5.066 5.871 -0.837 1.00 95.44 136 GLU A O 1
ATOM 1011 N N . ARG A 1 137 ? -5.744 4.243 -2.249 1.00 96.12 137 ARG A N 1
ATOM 1012 C CA . ARG A 1 137 ? -6.532 3.491 -1.267 1.00 96.12 137 ARG A CA 1
ATOM 1013 C C . ARG A 1 137 ? -5.704 3.094 -0.045 1.00 96.12 137 ARG A C 1
ATOM 1015 O O . ARG A 1 137 ? -6.113 3.354 1.081 1.00 96.12 137 ARG A O 1
ATOM 1022 N N . LEU A 1 138 ? -4.495 2.572 -0.253 1.00 94.75 138 LEU A N 1
ATOM 1023 C CA . LEU A 1 138 ? -3.540 2.250 0.815 1.00 94.75 138 LEU A CA 1
ATOM 1024 C C . LEU A 1 138 ? -3.184 3.458 1.701 1.00 94.75 138 LEU A C 1
ATOM 1026 O O . LEU A 1 138 ? -2.858 3.284 2.872 1.00 94.75 138 LEU A O 1
ATOM 1030 N N . LYS A 1 139 ? -3.216 4.682 1.160 1.00 93.06 139 LYS A N 1
ATOM 1031 C CA . LYS A 1 139 ? -2.904 5.915 1.904 1.00 93.06 139 LYS A CA 1
ATOM 1032 C C . LYS A 1 139 ? -4.111 6.511 2.620 1.00 93.06 139 LYS A C 1
ATOM 1034 O O . LYS A 1 139 ? -3.918 7.233 3.599 1.00 93.06 139 LYS A O 1
ATOM 1039 N N . THR A 1 140 ? -5.311 6.305 2.088 1.00 95.94 140 THR A N 1
ATOM 1040 C CA . THR A 1 140 ? -6.555 6.868 2.628 1.00 95.94 140 THR A CA 1
ATOM 1041 C C . THR A 1 140 ? -7.293 5.905 3.548 1.00 95.94 140 THR A C 1
ATOM 1043 O O . THR A 1 140 ? -8.165 6.348 4.291 1.00 95.94 140 THR A O 1
ATOM 1046 N N . SER A 1 141 ? -6.977 4.610 3.493 1.00 95.69 141 SER A N 1
ATOM 1047 C CA . SER A 1 141 ? -7.642 3.599 4.307 1.00 95.69 141 SER A CA 1
ATOM 1048 C C . SER A 1 141 ? -7.340 3.798 5.799 1.00 95.69 141 SER A C 1
ATOM 1050 O O . SER A 1 141 ? -6.170 3.906 6.177 1.00 95.69 141 SER A O 1
ATOM 1052 N N . PRO A 1 142 ? -8.363 3.823 6.675 1.00 94.00 142 PRO A N 1
ATOM 1053 C CA . PRO A 1 142 ? -8.168 4.061 8.102 1.00 94.00 142 PRO A CA 1
ATOM 1054 C C . PRO A 1 142 ? -7.584 2.855 8.849 1.00 94.00 142 PRO A C 1
ATOM 1056 O O . PRO A 1 142 ? -7.029 3.027 9.935 1.00 94.00 142 PRO A O 1
ATOM 1059 N N . VAL A 1 143 ? -7.712 1.650 8.283 1.00 94.06 143 VAL A N 1
ATOM 1060 C CA . VAL A 1 143 ? -7.308 0.377 8.910 1.00 94.06 143 VAL A CA 1
ATOM 1061 C C . VAL A 1 143 ? -5.975 -0.156 8.389 1.00 94.06 143 VAL A C 1
ATOM 1063 O O . VAL A 1 143 ? -5.428 -1.100 8.957 1.00 94.06 143 VAL A O 1
ATOM 1066 N N . VAL A 1 144 ? -5.429 0.445 7.330 1.00 94.69 144 VAL A N 1
ATOM 1067 C CA . VAL A 1 144 ? -4.176 0.001 6.717 1.00 94.69 144 VAL A CA 1
ATOM 1068 C C . VAL A 1 144 ? -3.020 0.891 7.165 1.00 94.69 144 VAL A C 1
ATOM 1070 O O . VAL A 1 144 ? -3.029 2.109 6.988 1.00 94.69 144 VAL A O 1
ATOM 1073 N N . ALA A 1 145 ? -1.977 0.268 7.702 1.00 92.25 145 ALA A N 1
ATOM 1074 C CA . ALA A 1 145 ? -0.658 0.865 7.835 1.00 92.25 145 ALA A CA 1
ATOM 1075 C C . ALA A 1 145 ? 0.235 0.352 6.701 1.00 92.25 145 ALA A C 1
ATOM 1077 O O . ALA A 1 145 ? 0.204 -0.827 6.364 1.00 92.25 145 ALA A O 1
ATOM 1078 N N . VAL A 1 146 ? 1.034 1.233 6.101 1.00 89.56 146 VAL A N 1
ATOM 1079 C CA . VAL A 1 146 ? 1.987 0.841 5.058 1.00 89.56 146 VAL A CA 1
ATOM 1080 C C . VAL A 1 146 ? 3.399 1.034 5.581 1.00 89.56 146 VAL A C 1
ATOM 1082 O O . VAL A 1 146 ? 3.794 2.135 5.956 1.00 89.56 146 VAL A O 1
ATOM 1085 N N . THR A 1 147 ? 4.204 -0.017 5.551 1.00 87.06 147 THR A N 1
ATOM 1086 C CA . THR A 1 147 ? 5.610 0.061 5.936 1.00 87.06 147 THR A CA 1
ATOM 1087 C C . THR A 1 147 ? 6.480 -0.226 4.720 1.00 87.06 147 THR A C 1
ATOM 1089 O O . THR A 1 147 ? 6.654 -1.367 4.299 1.00 87.06 147 THR A O 1
ATOM 1092 N N . ALA A 1 148 ? 7.049 0.826 4.126 1.00 79.81 148 ALA A N 1
ATOM 1093 C CA . ALA A 1 148 ? 7.977 0.673 3.011 1.00 79.81 148 ALA A CA 1
ATOM 1094 C C . ALA A 1 148 ? 9.405 0.440 3.524 1.00 79.81 148 ALA A C 1
ATOM 1096 O O . ALA A 1 148 ? 9.973 1.303 4.203 1.00 79.81 148 ALA A O 1
ATOM 1097 N N . ARG A 1 149 ? 10.004 -0.712 3.195 1.00 75.88 149 ARG A N 1
ATOM 1098 C CA . ARG A 1 149 ? 11.398 -1.015 3.552 1.00 75.88 149 ARG A CA 1
ATOM 1099 C C . ARG A 1 149 ? 12.310 -0.764 2.358 1.00 75.88 149 ARG A C 1
ATOM 1101 O O . ARG A 1 149 ? 12.335 -1.546 1.406 1.00 75.88 149 ARG A O 1
ATOM 1108 N N . SER A 1 150 ? 13.139 0.271 2.482 1.00 70.25 150 SER A N 1
ATOM 1109 C CA . SER A 1 150 ? 14.209 0.509 1.524 1.00 70.25 150 SER A CA 1
ATOM 1110 C C . SER A 1 150 ? 15.385 -0.421 1.789 1.00 70.25 150 SER A C 1
ATOM 1112 O O . SER A 1 150 ? 16.052 -0.321 2.818 1.00 70.25 150 SER A O 1
ATOM 1114 N N . ARG A 1 151 ? 15.629 -1.361 0.866 1.00 63.03 151 ARG A N 1
ATOM 1115 C CA . ARG A 1 151 ? 16.827 -2.221 0.891 1.00 63.03 151 ARG A CA 1
ATOM 1116 C C . ARG A 1 151 ? 18.069 -1.480 0.383 1.00 63.03 151 ARG A C 1
ATOM 1118 O O . ARG A 1 151 ? 19.178 -1.970 0.572 1.00 63.03 151 ARG A O 1
ATOM 1125 N N . PHE A 1 152 ? 17.908 -0.302 -0.224 1.00 46.91 152 PHE A N 1
ATOM 1126 C CA . PHE A 1 152 ? 19.021 0.452 -0.788 1.00 46.91 152 PHE A CA 1
ATOM 1127 C C . PHE A 1 152 ? 19.578 1.457 0.225 1.00 46.91 152 PHE A C 1
ATOM 1129 O O . PHE A 1 152 ? 19.242 2.643 0.244 1.00 46.91 152 PHE A O 1
ATOM 1136 N N . ARG A 1 153 ? 20.488 0.975 1.076 1.00 48.00 153 ARG A N 1
ATOM 1137 C CA . ARG A 1 153 ? 21.445 1.848 1.759 1.00 48.00 153 ARG A CA 1
ATOM 1138 C C . ARG A 1 153 ? 22.317 2.454 0.657 1.00 48.00 153 ARG A C 1
ATOM 1140 O O . ARG A 1 153 ? 23.045 1.722 0.005 1.00 48.00 153 ARG A O 1
ATOM 1147 N N . ASN A 1 154 ? 22.236 3.773 0.483 1.00 46.81 154 ASN A N 1
ATOM 1148 C CA . ASN A 1 154 ? 23.050 4.595 -0.426 1.00 46.81 154 ASN A CA 1
ATOM 1149 C C . ASN A 1 154 ? 22.491 4.842 -1.848 1.00 46.81 154 ASN A C 1
ATOM 1151 O O . ASN A 1 154 ? 23.025 4.378 -2.846 1.00 46.81 154 ASN A O 1
ATOM 1155 N N . SER A 1 155 ? 21.448 5.669 -1.964 1.00 44.19 155 SER A N 1
ATOM 1156 C CA . SER A 1 155 ? 21.190 6.439 -3.193 1.00 44.19 155 SER A CA 1
ATOM 1157 C C . SER A 1 155 ? 20.650 7.820 -2.813 1.00 44.19 155 SER A C 1
ATOM 1159 O O . SER A 1 155 ? 19.511 7.995 -2.369 1.00 44.19 155 SER A O 1
ATOM 1161 N N . SER A 1 156 ? 21.536 8.810 -2.866 1.00 58.16 156 SER A N 1
ATOM 1162 C CA . SER A 1 156 ? 21.310 10.187 -2.443 1.00 58.16 156 SER A CA 1
ATOM 1163 C C . SER A 1 156 ? 20.404 10.920 -3.439 1.00 58.16 156 SER A C 1
ATOM 1165 O O . SER A 1 156 ? 20.874 11.528 -4.389 1.00 58.16 156 SER A O 1
ATOM 1167 N N . SER A 1 157 ? 19.080 10.871 -3.240 1.00 58.88 157 SER A N 1
ATOM 1168 C CA . SER A 1 157 ? 18.179 12.051 -3.322 1.00 58.88 157 SER A CA 1
ATOM 1169 C C . SER A 1 157 ? 16.721 11.733 -3.670 1.00 58.88 157 SER A C 1
ATOM 1171 O O . SER A 1 157 ? 15.850 12.511 -3.269 1.00 58.88 157 SER A O 1
ATOM 1173 N N . SER A 1 158 ? 16.417 10.646 -4.388 1.00 56.41 158 SER A N 1
ATOM 1174 C CA . SER A 1 158 ? 15.055 10.357 -4.881 1.00 56.41 158 SER A CA 1
ATOM 1175 C C . SER A 1 158 ? 14.275 9.425 -3.946 1.00 56.41 158 SER A C 1
ATOM 1177 O O . SER A 1 158 ? 13.216 9.814 -3.445 1.00 56.41 158 SER A O 1
ATOM 1179 N N . SER A 1 159 ? 14.835 8.262 -3.599 1.00 57.38 159 SER A N 1
ATOM 1180 C CA . SER A 1 159 ? 14.240 7.300 -2.654 1.00 57.38 159 SER A CA 1
ATOM 1181 C C . SER A 1 159 ? 14.050 7.914 -1.264 1.00 57.38 159 SER A C 1
ATOM 1183 O O . SER A 1 159 ? 12.968 7.850 -0.681 1.00 57.38 159 SER A O 1
ATOM 1185 N N . ALA A 1 160 ? 15.052 8.656 -0.783 1.00 63.41 160 ALA A N 1
ATOM 1186 C CA . ALA A 1 160 ? 14.975 9.393 0.476 1.00 63.41 160 ALA A CA 1
ATOM 1187 C C . ALA A 1 160 ? 13.883 10.481 0.468 1.00 63.41 160 ALA A C 1
ATOM 1189 O O . ALA A 1 160 ? 13.382 10.871 1.523 1.00 63.41 160 ALA A O 1
ATOM 1190 N N . ARG A 1 161 ? 13.508 11.017 -0.700 1.00 65.69 161 ARG A N 1
ATOM 1191 C CA . ARG A 1 161 ? 12.452 12.038 -0.822 1.00 65.69 161 ARG A CA 1
ATOM 1192 C C . ARG A 1 161 ? 11.061 11.408 -0.827 1.00 65.69 161 ARG A C 1
ATOM 1194 O O . ARG A 1 161 ? 10.140 11.992 -0.259 1.00 65.69 161 ARG A O 1
ATOM 1201 N N . TRP A 1 162 ? 10.914 10.235 -1.438 1.00 61.56 162 TRP A N 1
ATOM 1202 C CA . TRP A 1 162 ? 9.674 9.461 -1.404 1.00 61.56 162 TRP A CA 1
ATOM 1203 C C . TRP A 1 162 ? 9.415 8.889 -0.008 1.00 61.56 162 TRP A C 1
ATOM 1205 O O . TRP A 1 162 ? 8.366 9.157 0.571 1.00 61.56 162 TRP A O 1
ATOM 1215 N N . SER A 1 163 ? 10.417 8.246 0.597 1.00 62.84 163 SER A N 1
ATOM 1216 C CA . SER A 1 163 ? 10.315 7.674 1.944 1.00 62.84 163 SER A CA 1
ATOM 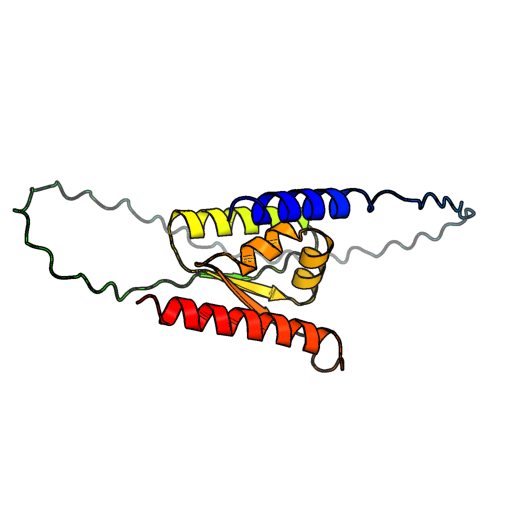1217 C C . SER A 1 163 ? 9.983 8.746 2.996 1.00 62.84 163 SER A C 1
ATOM 1219 O O . SER A 1 163 ? 9.081 8.559 3.808 1.00 62.84 163 SER A O 1
ATOM 1221 N N . ARG A 1 164 ? 10.585 9.947 2.902 1.00 69.69 164 ARG A N 1
ATOM 1222 C CA . ARG A 1 164 ? 10.210 11.099 3.749 1.00 69.69 164 ARG A CA 1
ATOM 1223 C C . ARG A 1 164 ? 8.780 11.592 3.515 1.00 69.69 164 ARG A C 1
ATOM 1225 O O . ARG A 1 164 ? 8.118 11.967 4.479 1.00 69.69 164 ARG A O 1
ATOM 1232 N N . ARG A 1 165 ? 8.287 11.597 2.270 1.00 70.06 165 ARG A N 1
ATOM 1233 C CA . ARG A 1 165 ? 6.897 11.985 1.964 1.00 70.06 165 ARG A CA 1
ATOM 1234 C C . ARG A 1 165 ? 5.896 10.971 2.515 1.00 70.06 165 ARG A C 1
ATOM 1236 O O . ARG A 1 165 ? 4.935 11.380 3.163 1.00 70.06 165 ARG A O 1
ATOM 1243 N N . CYS A 1 166 ? 6.150 9.679 2.323 1.00 61.84 166 CYS A N 1
ATOM 1244 C CA . CYS A 1 166 ? 5.308 8.611 2.858 1.00 61.84 166 CYS A CA 1
ATOM 1245 C C . CYS A 1 166 ? 5.325 8.609 4.392 1.00 61.84 166 CYS A C 1
ATOM 1247 O O . CYS A 1 166 ? 4.263 8.671 5.005 1.00 61.84 166 CYS A O 1
ATOM 1249 N N . ALA A 1 167 ? 6.502 8.655 5.024 1.00 65.12 167 ALA A N 1
ATOM 1250 C CA . ALA A 1 167 ? 6.620 8.683 6.484 1.00 65.12 167 ALA A CA 1
ATOM 1251 C C . ALA A 1 167 ? 5.899 9.890 7.107 1.00 65.12 167 ALA A C 1
ATOM 1253 O O . ALA A 1 167 ? 5.183 9.740 8.096 1.00 65.12 167 ALA A O 1
ATOM 1254 N N . LYS A 1 168 ? 6.016 11.080 6.501 1.00 69.56 168 LYS A N 1
ATOM 1255 C CA . LYS A 1 168 ? 5.326 12.287 6.982 1.00 69.56 168 LYS A CA 1
ATOM 1256 C C . LYS A 1 168 ? 3.801 12.183 6.835 1.00 69.56 168 LYS A C 1
ATOM 1258 O O . LYS A 1 168 ? 3.082 12.588 7.743 1.00 69.56 168 LYS A O 1
ATOM 1263 N N . SER A 1 169 ? 3.314 11.601 5.735 1.00 66.44 169 SER A N 1
ATOM 1264 C CA . SER A 1 169 ? 1.881 11.346 5.519 1.00 66.44 169 SER A CA 1
ATOM 1265 C C . SER A 1 169 ? 1.316 10.353 6.539 1.00 66.44 169 SER A C 1
ATOM 1267 O O . SER A 1 169 ? 0.227 10.562 7.067 1.00 66.44 169 SER A O 1
ATOM 1269 N N . MET A 1 170 ? 2.072 9.302 6.859 1.00 63.81 170 MET A N 1
ATOM 1270 C CA . MET A 1 170 ? 1.626 8.237 7.763 1.00 63.81 170 MET A CA 1
ATOM 1271 C C . MET A 1 170 ? 1.712 8.630 9.238 1.00 63.81 170 MET A C 1
ATOM 1273 O O . MET A 1 170 ? 0.805 8.311 10.002 1.00 63.81 170 MET A O 1
ATOM 1277 N N . ALA A 1 171 ? 2.730 9.394 9.644 1.00 64.69 171 ALA A N 1
ATOM 1278 C CA . ALA A 1 171 ? 2.791 9.967 10.990 1.00 64.69 171 ALA A CA 1
ATOM 1279 C C . ALA A 1 171 ? 1.591 10.893 11.261 1.00 64.69 171 ALA A C 1
ATOM 1281 O O . ALA A 1 171 ? 0.971 10.817 12.320 1.00 64.69 171 ALA A O 1
ATOM 1282 N N . ALA A 1 172 ? 1.200 11.701 10.270 1.00 62.47 172 ALA A N 1
ATOM 1283 C CA . ALA A 1 172 ? 0.011 12.548 10.355 1.00 62.47 172 ALA A CA 1
ATOM 1284 C C . ALA A 1 172 ? -1.308 11.751 10.384 1.00 62.47 172 ALA A C 1
ATOM 1286 O O . ALA A 1 172 ? -2.320 12.260 10.866 1.00 62.47 172 ALA A O 1
ATOM 1287 N N . HIS A 1 173 ? -1.322 10.525 9.855 1.00 53.44 173 HIS A N 1
ATOM 1288 C CA . HIS A 1 173 ? -2.479 9.635 9.939 1.00 53.44 173 HIS A CA 1
ATOM 1289 C C . HIS A 1 173 ? -2.555 8.943 11.307 1.00 53.44 173 HIS A C 1
ATOM 1291 O O . HIS A 1 173 ? -3.600 8.973 11.950 1.00 53.44 173 HIS A O 1
ATOM 1297 N N . ARG A 1 174 ? -1.431 8.419 11.820 1.00 60.44 174 ARG A N 1
ATOM 1298 C CA . ARG A 1 174 ? -1.361 7.815 13.164 1.00 60.44 174 ARG A CA 1
ATOM 1299 C C . ARG A 1 174 ? -1.770 8.789 14.267 1.00 60.44 174 ARG A C 1
ATOM 1301 O O . ARG A 1 174 ? -2.511 8.402 15.162 1.00 60.44 174 ARG A O 1
ATOM 1308 N N . LEU A 1 175 ? -1.348 10.051 14.176 1.00 62.69 175 LEU A N 1
ATOM 1309 C CA . LEU A 1 175 ? -1.769 11.094 15.119 1.00 62.69 175 LEU A CA 1
ATOM 1310 C C . LEU A 1 175 ? -3.279 11.366 15.059 1.00 62.69 175 LEU A C 1
ATOM 1312 O O . LEU A 1 175 ? -3.888 11.647 16.086 1.00 62.69 175 LEU A O 1
ATOM 1316 N N . ARG A 1 176 ? -3.903 11.235 13.882 1.00 52.00 176 ARG A N 1
ATOM 1317 C CA . ARG A 1 176 ? -5.357 11.388 13.729 1.00 52.00 176 ARG A CA 1
ATOM 1318 C C . ARG A 1 176 ? -6.132 10.208 14.306 1.00 52.00 176 ARG A C 1
ATOM 1320 O O . ARG A 1 176 ? -7.100 10.435 15.019 1.00 52.00 176 ARG A O 1
ATOM 1327 N N . CYS A 1 177 ? -5.677 8.977 14.084 1.00 48.25 177 CYS A N 1
ATOM 1328 C CA . CYS A 1 177 ? -6.294 7.797 14.696 1.00 48.25 177 CYS A CA 1
ATOM 1329 C C . CYS A 1 177 ? -6.128 7.779 16.224 1.00 48.25 177 CYS A C 1
ATOM 1331 O O . CYS A 1 177 ? -7.034 7.350 16.928 1.00 48.25 177 CYS A O 1
ATOM 1333 N N . ALA A 1 178 ? -4.999 8.273 16.744 1.00 54.62 178 ALA A N 1
ATOM 1334 C CA . ALA A 1 178 ? -4.763 8.377 18.185 1.00 54.62 178 ALA A CA 1
ATOM 1335 C C . ALA A 1 178 ? -5.630 9.449 18.871 1.00 54.62 178 ALA A C 1
ATOM 1337 O O . ALA A 1 178 ? -5.886 9.333 20.061 1.00 54.62 178 ALA A O 1
ATOM 1338 N N . SER A 1 179 ? -6.085 10.468 18.132 1.00 48.94 179 SER A N 1
ATOM 1339 C CA . SER A 1 179 ? -6.928 11.554 18.656 1.00 48.94 179 SER A CA 1
ATOM 1340 C C . SER A 1 179 ? -8.435 11.291 18.524 1.00 48.94 179 SER A C 1
ATOM 1342 O O . SER A 1 179 ? -9.223 12.111 18.985 1.00 48.94 179 SER A O 1
ATOM 1344 N N . ALA A 1 180 ? -8.837 10.202 17.861 1.00 47.62 180 ALA A N 1
ATOM 1345 C CA . ALA A 1 180 ? -10.238 9.812 17.672 1.00 47.62 180 ALA A CA 1
ATOM 1346 C C . ALA A 1 180 ? -10.725 8.767 18.702 1.00 47.62 180 ALA A C 1
ATOM 1348 O O . ALA A 1 180 ? -11.801 8.197 18.530 1.00 47.62 180 ALA A O 1
ATOM 1349 N N . LYS A 1 181 ? -9.923 8.509 19.741 1.00 47.12 181 LYS A N 1
ATOM 1350 C CA . LYS A 1 181 ? -10.280 7.761 20.953 1.00 47.12 181 LYS A CA 1
ATOM 1351 C C . LYS A 1 181 ? -10.484 8.740 22.099 1.00 47.12 181 LYS A C 1
ATOM 1353 O O . LYS A 1 181 ? -11.379 8.463 22.921 1.00 47.12 181 LYS A O 1
#

Radius of gyration: 26.19 Å; chains: 1; bounding box: 54×66×71 Å